Protein AF-A0A7S2BWW6-F1 (afdb_monomer)

pLDDT: mean 75.54, std 21.46, range [35.94, 98.31]

Secondary structure (DSSP, 8-state):
--EEEE--BTTTB----TTHHHHSS-EEEETTEEEE---TTT-SSS----HHHHHHHHHHHHHH-PEEEE-SGGGG-HHHHHHHHHHHHHTTPPPP-EE---STT--TT--------

Foldseek 3Di:
DAADADEADPQFADNDDPVRLVVPFDWDDDPNDTHGPCDDPCRLPSRHTDPVSLVVVVVCCVVPVYAYEYEYPLVVDVSSLVVVQVSCVVSVHDHHPYYDDDPVPPDPPDPPPPPDD

Radius of gyration: 18.65 Å; Cα contacts (8 Å, |Δi|>4): 118; chains: 1; bounding box: 42×30×67 Å

Sequence (117 aa):
AKVIFLDVDGVLRPLHSRQDAFQHARTIDIGGARVPLLGNSEAKAGIDFWPSAMRAVRHVVQKTGARLVLSSDWRKQDVLLEGIAHALEEYRMPPLYGSTPDFDQASPGVIKTLHTS

Nearest PDB structures (foldseek):
  5djs-assembly1_A  TM=5.989E-01  e=5.552E-01  Thermobaculum terrenum
  3voc-assembly1_A  TM=4.755E-01  e=4.862E-01  Paenibacillus polymyxa
  5te1-assembly2_B  TM=5.308E-01  e=1.316E+00  Homo sapiens
  6qfb-assembly1_A-2  TM=5.278E-01  e=1.606E+00  Homo sapiens
  6hxi-assembly1_A-2  TM=4.979E-01  e=1.606E+00  Methanothrix soehngenii

Solvent-accessible surface area (backbone atoms only — not comparable to full-atom values): 7340 Å² total; per-residue (Å²): 137,54,73,43,78,39,55,44,78,65,62,33,21,72,71,63,57,89,70,48,68,64,68,71,50,50,61,46,76,59,93,87,43,80,42,70,53,61,43,92,91,78,30,77,55,89,68,71,58,39,67,68,42,54,51,49,52,46,52,50,30,72,75,66,66,36,41,44,27,42,53,42,77,51,78,79,37,70,73,51,43,50,39,51,50,52,52,30,51,76,69,71,42,77,72,72,73,46,62,62,86,74,74,86,72,63,67,98,78,72,83,76,77,81,79,77,132

Mean predicted aligned error: 12.12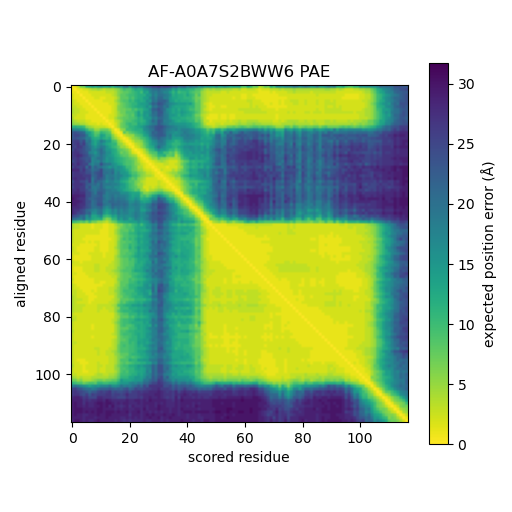 Å

Structure (mmCIF, N/CA/C/O backbone):
data_AF-A0A7S2BWW6-F1
#
_entry.id   AF-A0A7S2BWW6-F1
#
loop_
_atom_site.group_PDB
_atom_site.id
_atom_site.type_symbol
_atom_site.label_atom_id
_atom_site.label_alt_id
_atom_site.label_comp_id
_atom_site.label_asym_id
_atom_site.label_entity_id
_atom_site.label_seq_id
_atom_site.pdbx_PDB_ins_code
_atom_site.Cartn_x
_atom_site.Cartn_y
_atom_site.Cartn_z
_atom_site.occupancy
_atom_site.B_iso_or_equiv
_atom_site.auth_seq_id
_atom_site.auth_comp_id
_atom_site.auth_asym_id
_atom_site.auth_atom_id
_atom_site.pdbx_PDB_model_num
ATOM 1 N N . ALA A 1 1 ? -8.268 0.062 18.015 1.00 79.12 1 ALA A N 1
ATOM 2 C CA . ALA A 1 1 ? -8.142 0.582 16.634 1.00 79.12 1 ALA A CA 1
ATOM 3 C C . ALA A 1 1 ? -8.116 -0.596 15.661 1.00 79.12 1 ALA A C 1
ATOM 5 O O . ALA A 1 1 ? -7.527 -1.608 16.014 1.00 79.12 1 ALA A O 1
ATOM 6 N N . LYS A 1 2 ? -8.762 -0.500 14.489 1.00 95.88 2 LYS A N 1
ATOM 7 C CA . LYS A 1 2 ? -8.762 -1.567 13.467 1.00 95.88 2 LYS A CA 1
ATOM 8 C C . LYS A 1 2 ? -7.624 -1.330 12.473 1.00 95.88 2 LYS A C 1
ATOM 10 O O . LYS A 1 2 ? -7.383 -0.184 12.090 1.00 95.88 2 LYS A O 1
ATOM 15 N N . VAL A 1 3 ? -6.933 -2.391 12.075 1.00 97.25 3 VAL A N 1
ATOM 16 C CA . VAL A 1 3 ? -5.780 -2.331 11.169 1.00 97.25 3 VAL A CA 1
ATOM 17 C C . VAL A 1 3 ? -5.920 -3.419 10.109 1.00 97.25 3 VAL A C 1
ATOM 19 O O . VAL A 1 3 ? -6.392 -4.509 10.420 1.00 97.25 3 VAL A O 1
ATOM 22 N N . ILE A 1 4 ? -5.521 -3.108 8.877 1.00 97.06 4 ILE A N 1
ATOM 23 C CA . ILE A 1 4 ? -5.386 -4.066 7.776 1.00 97.06 4 ILE A CA 1
ATOM 24 C C . ILE A 1 4 ? -3.900 -4.158 7.449 1.00 97.06 4 ILE A C 1
ATOM 26 O O . ILE A 1 4 ? -3.287 -3.145 7.110 1.00 97.06 4 ILE A O 1
ATOM 30 N N . PHE A 1 5 ? -3.341 -5.359 7.555 1.00 97.56 5 PHE A N 1
ATOM 31 C CA . PHE A 1 5 ? -2.024 -5.665 7.012 1.00 97.56 5 PHE A CA 1
ATOM 32 C C . PHE A 1 5 ? -2.197 -5.966 5.530 1.00 97.56 5 PHE A C 1
ATOM 34 O O . PHE A 1 5 ? -2.972 -6.851 5.168 1.00 97.56 5 PHE A O 1
ATOM 41 N N . LEU A 1 6 ? -1.545 -5.173 4.689 1.00 95.25 6 LEU A N 1
ATOM 42 C CA . LEU A 1 6 ? -1.764 -5.173 3.253 1.00 95.25 6 LEU A CA 1
ATOM 43 C C . LEU A 1 6 ? -0.504 -5.645 2.538 1.00 95.25 6 LEU A C 1
ATOM 45 O O . LEU A 1 6 ? 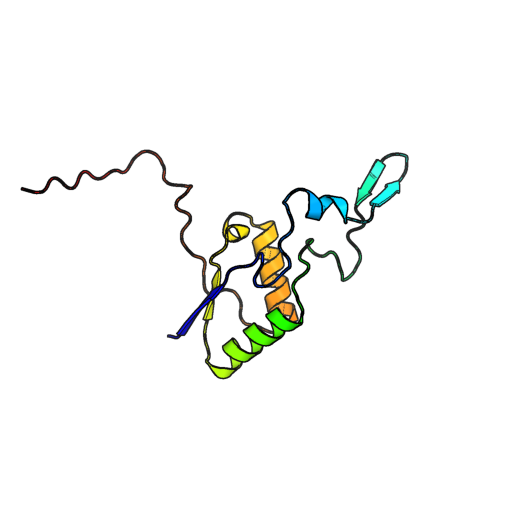0.546 -5.013 2.660 1.00 95.25 6 LEU A O 1
ATOM 49 N N . ASP A 1 7 ? -0.628 -6.741 1.803 1.00 93.88 7 ASP A N 1
ATOM 50 C CA . ASP A 1 7 ? 0.369 -7.153 0.821 1.00 93.88 7 ASP A CA 1
ATOM 51 C C . ASP A 1 7 ? 0.055 -6.535 -0.554 1.00 93.88 7 ASP A C 1
ATOM 53 O O . ASP A 1 7 ? -1.018 -5.958 -0.757 1.00 93.88 7 ASP A O 1
ATOM 57 N N . VAL A 1 8 ? 1.003 -6.614 -1.485 1.00 90.44 8 VAL A N 1
ATOM 58 C CA . VAL A 1 8 ? 0.942 -5.957 -2.792 1.00 90.44 8 VAL A CA 1
ATOM 59 C C . VAL A 1 8 ? 0.864 -6.967 -3.934 1.00 90.44 8 VAL A C 1
ATOM 61 O O . VAL A 1 8 ? -0.138 -6.995 -4.654 1.00 90.44 8 VAL A O 1
ATOM 64 N N . ASP A 1 9 ? 1.901 -7.779 -4.123 1.00 87.06 9 ASP A N 1
ATOM 65 C CA . ASP A 1 9 ? 2.007 -8.668 -5.279 1.00 87.06 9 ASP A CA 1
ATOM 66 C C . ASP A 1 9 ? 1.041 -9.852 -5.145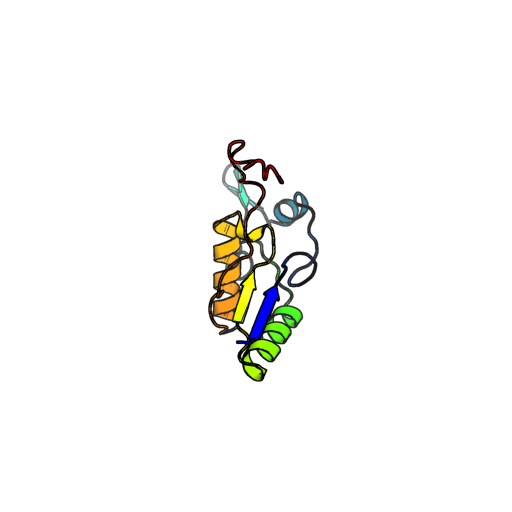 1.00 87.06 9 ASP A C 1
ATOM 68 O O . ASP A 1 9 ? 1.023 -10.559 -4.145 1.00 87.06 9 ASP A O 1
ATOM 72 N N . GLY A 1 10 ? 0.183 -10.054 -6.147 1.00 86.75 10 GLY A N 1
ATOM 73 C CA . GLY A 1 10 ? -0.888 -11.055 -6.099 1.00 86.75 10 GLY A CA 1
ATOM 74 C C . GLY A 1 10 ? -2.121 -10.638 -5.290 1.00 86.75 10 GLY A C 1
ATOM 75 O O . GLY A 1 10 ? -3.129 -11.342 -5.336 1.00 86.75 10 GLY A O 1
ATOM 76 N N . VAL A 1 11 ? -2.080 -9.491 -4.599 1.00 92.75 11 VAL A N 1
ATOM 77 C CA . VAL A 1 11 ? -3.209 -8.945 -3.824 1.00 92.75 11 VAL A CA 1
ATOM 78 C C . VAL A 1 11 ? -3.772 -7.686 -4.475 1.00 92.75 11 VAL A C 1
ATOM 80 O O . VAL A 1 11 ? -4.941 -7.649 -4.858 1.00 92.75 11 VAL A O 1
ATOM 83 N N . LEU A 1 12 ? -2.949 -6.645 -4.608 1.00 90.38 12 LEU A N 1
ATOM 84 C CA . LEU A 1 12 ? -3.342 -5.375 -5.222 1.00 90.38 12 LEU A CA 1
ATOM 85 C C . LEU A 1 12 ? -3.000 -5.306 -6.700 1.00 90.38 12 LEU A C 1
ATOM 87 O O . LEU A 1 12 ? -3.621 -4.530 -7.416 1.00 90.38 12 LEU A O 1
ATOM 91 N N . ARG A 1 13 ? -2.028 -6.092 -7.157 1.00 85.38 13 ARG A N 1
ATOM 92 C CA . ARG A 1 13 ? -1.600 -6.169 -8.556 1.00 85.38 13 ARG A CA 1
ATOM 93 C C . ARG A 1 13 ? -1.339 -7.620 -8.964 1.00 85.38 13 ARG A C 1
ATOM 95 O O . ARG A 1 13 ? -1.141 -8.458 -8.082 1.00 85.38 13 ARG A O 1
ATOM 102 N N . PRO A 1 14 ? -1.254 -7.927 -10.271 1.00 80.00 14 PRO A N 1
ATOM 103 C CA . PRO A 1 14 ? -0.769 -9.227 -10.718 1.00 80.00 14 PRO A CA 1
ATOM 104 C C . PRO A 1 14 ? 0.630 -9.535 -10.173 1.00 80.00 14 PRO A C 1
ATOM 106 O O . PRO A 1 14 ? 1.463 -8.633 -10.044 1.00 80.00 14 PRO A O 1
ATOM 109 N N . LEU A 1 15 ? 0.895 -10.818 -9.917 1.00 75.12 15 LEU A N 1
ATOM 110 C CA . LEU A 1 15 ? 2.249 -11.323 -9.695 1.00 75.12 15 LEU A CA 1
ATOM 111 C C . LEU A 1 15 ? 3.052 -11.102 -10.978 1.00 75.12 15 LEU A C 1
ATOM 113 O O . LEU A 1 15 ? 2.797 -11.754 -11.987 1.00 75.12 15 LEU A O 1
ATOM 117 N N . HIS A 1 16 ? 4.001 -10.175 -10.940 1.00 60.78 16 HIS A N 1
ATOM 118 C CA . HIS A 1 16 ? 4.997 -10.039 -11.994 1.00 60.78 16 HIS A CA 1
ATOM 119 C C . HIS A 1 16 ? 6.278 -10.692 -11.494 1.00 60.78 16 HIS A C 1
ATOM 121 O O . HIS A 1 16 ? 6.709 -10.428 -10.368 1.00 60.78 16 HIS A O 1
ATOM 127 N N . SER A 1 17 ? 6.930 -11.509 -12.319 1.00 48.06 17 SER A N 1
ATOM 128 C CA . SER A 1 17 ? 8.318 -11.857 -12.033 1.00 48.06 17 SER A CA 1
ATOM 129 C C . SER A 1 17 ? 9.120 -10.555 -12.094 1.00 48.06 17 SER A C 1
ATOM 131 O O . SER A 1 17 ? 8.842 -9.686 -12.921 1.00 48.06 17 SER A O 1
ATOM 133 N N . ARG A 1 18 ? 10.144 -10.389 -11.251 1.00 48.62 18 ARG A N 1
ATOM 134 C CA . ARG A 1 18 ? 11.010 -9.187 -11.245 1.00 48.62 18 ARG A CA 1
ATOM 135 C C . ARG A 1 18 ? 11.580 -8.836 -12.637 1.00 48.62 18 ARG A C 1
ATOM 137 O O . ARG A 1 18 ? 11.950 -7.691 -12.877 1.00 48.62 18 ARG A O 1
ATOM 144 N N . GLN A 1 19 ? 11.640 -9.815 -13.543 1.00 42.50 19 GLN A N 1
ATOM 145 C CA . GLN A 1 19 ? 12.050 -9.679 -14.944 1.00 42.50 19 GLN A CA 1
ATOM 146 C C . GLN A 1 19 ? 10.962 -9.104 -15.873 1.00 42.50 19 GLN A C 1
ATOM 148 O O . GLN A 1 19 ? 11.308 -8.462 -16.862 1.00 42.50 19 GLN A O 1
ATOM 153 N N . ASP A 1 20 ? 9.679 -9.259 -15.552 1.00 44.50 20 ASP A N 1
ATOM 154 C CA . ASP A 1 20 ? 8.560 -8.947 -16.456 1.00 44.50 20 ASP A CA 1
ATOM 155 C C . ASP A 1 20 ? 8.162 -7.465 -16.371 1.00 44.50 20 ASP A C 1
ATOM 157 O O . ASP A 1 20 ? 7.786 -6.849 -17.369 1.00 44.50 20 ASP A O 1
ATOM 161 N N . ALA A 1 21 ? 8.340 -6.851 -15.195 1.00 47.00 21 ALA A N 1
ATOM 162 C CA . ALA A 1 21 ? 8.061 -5.431 -14.957 1.00 47.00 21 ALA A CA 1
ATOM 163 C C . ALA A 1 21 ? 8.905 -4.488 -15.842 1.00 47.00 21 ALA A C 1
ATOM 165 O O . ALA A 1 21 ? 8.474 -3.381 -16.154 1.00 47.00 21 ALA A O 1
ATOM 166 N N . PHE A 1 22 ? 10.088 -4.934 -16.282 1.00 45.28 22 PHE A N 1
ATOM 167 C CA . PHE A 1 22 ? 10.946 -4.189 -17.211 1.00 45.28 22 PHE A CA 1
ATOM 168 C C . PHE A 1 22 ? 10.759 -4.597 -18.681 1.00 45.28 22 PHE A C 1
ATOM 170 O O . PHE A 1 22 ? 11.111 -3.819 -19.564 1.00 45.28 22 PHE A O 1
ATOM 177 N N . GLN A 1 23 ? 10.197 -5.777 -18.972 1.00 42.19 23 GLN A N 1
ATOM 178 C CA . GLN A 1 23 ? 9.981 -6.241 -20.351 1.00 42.19 23 GLN A CA 1
ATOM 179 C C . GLN A 1 23 ? 8.754 -5.606 -21.015 1.00 42.19 23 GLN A C 1
ATOM 181 O O . GLN A 1 23 ? 8.734 -5.446 -22.234 1.00 42.19 23 GLN A O 1
ATOM 186 N N . HIS A 1 24 ? 7.752 -5.199 -20.232 1.00 42.88 24 HIS A N 1
ATOM 187 C CA . HIS A 1 24 ? 6.552 -4.534 -20.752 1.00 42.88 24 HIS A CA 1
ATOM 188 C C . HIS A 1 24 ? 6.653 -3.004 -20.800 1.00 42.88 24 HIS A C 1
ATOM 190 O O . HIS A 1 24 ? 5.732 -2.341 -21.283 1.00 42.88 24 HIS A O 1
ATOM 196 N N . ALA A 1 25 ? 7.779 -2.427 -20.369 1.00 49.66 25 ALA A N 1
ATOM 197 C CA . ALA A 1 25 ? 8.041 -1.010 -20.565 1.00 49.66 25 ALA A CA 1
ATOM 198 C C . ALA A 1 25 ? 8.172 -0.727 -22.071 1.00 49.66 25 ALA A C 1
ATOM 200 O O . ALA A 1 25 ? 9.116 -1.172 -22.730 1.00 49.66 25 ALA A O 1
ATOM 201 N N . ARG A 1 26 ? 7.217 0.020 -22.642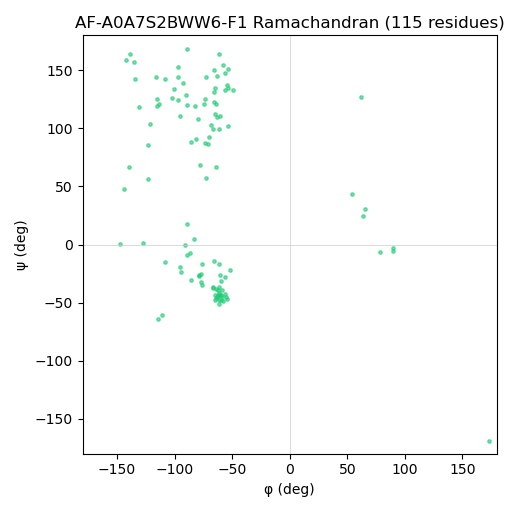 1.00 48.25 26 ARG A N 1
ATOM 202 C CA . ARG A 1 26 ? 7.351 0.538 -24.012 1.00 48.25 26 ARG A CA 1
ATOM 203 C C . ARG A 1 26 ? 8.650 1.342 -24.073 1.00 48.25 26 ARG A C 1
ATOM 205 O O . ARG A 1 26 ? 8.907 2.129 -23.175 1.00 48.25 26 ARG A O 1
ATOM 212 N N . THR A 1 27 ? 9.485 1.146 -25.088 1.00 55.94 27 THR A N 1
ATOM 213 C CA . THR A 1 27 ? 10.735 1.910 -25.262 1.00 55.94 27 THR A CA 1
ATOM 214 C C . THR A 1 27 ? 10.663 2.733 -26.541 1.00 55.94 27 THR A C 1
ATOM 216 O O . THR A 1 27 ? 10.081 2.286 -27.528 1.00 55.94 27 THR A O 1
ATOM 219 N N . ILE A 1 28 ? 11.243 3.931 -26.523 1.00 54.78 28 ILE A N 1
ATOM 220 C CA . ILE A 1 28 ? 11.547 4.723 -27.719 1.00 54.78 28 ILE A CA 1
ATOM 221 C C . ILE A 1 28 ? 13.049 4.727 -27.953 1.00 54.78 28 ILE A C 1
ATOM 223 O O . ILE A 1 28 ? 13.831 4.766 -27.007 1.00 54.78 28 ILE A O 1
ATOM 227 N N . ASP A 1 29 ? 13.445 4.679 -29.219 1.00 62.19 29 ASP A N 1
ATOM 228 C CA . ASP A 1 29 ? 14.836 4.853 -29.619 1.00 62.19 29 ASP A CA 1
ATOM 229 C C . ASP A 1 29 ? 15.101 6.343 -29.868 1.00 62.19 29 ASP A C 1
ATOM 231 O O . ASP A 1 29 ? 14.434 6.967 -30.698 1.00 62.19 29 ASP A O 1
ATOM 235 N N . ILE A 1 30 ? 16.044 6.918 -29.120 1.00 66.12 30 ILE A N 1
ATOM 236 C CA . ILE A 1 30 ? 16.550 8.272 -29.347 1.00 66.12 30 ILE A CA 1
ATOM 237 C C . ILE A 1 30 ? 18.055 8.158 -29.590 1.00 66.12 30 ILE A C 1
ATOM 239 O O . ILE A 1 30 ? 18.836 7.978 -28.657 1.00 66.12 30 ILE A O 1
ATOM 243 N N . GLY A 1 31 ? 18.469 8.270 -30.854 1.00 72.62 31 GLY A N 1
ATOM 244 C CA . GLY A 1 31 ? 19.885 8.290 -31.231 1.00 72.62 31 GLY A CA 1
ATOM 245 C C . GLY A 1 31 ? 20.642 6.986 -30.948 1.00 72.62 31 GLY A C 1
ATOM 246 O O . GLY A 1 31 ? 21.835 7.039 -30.661 1.00 72.62 31 GLY A O 1
ATOM 247 N N . GLY A 1 32 ? 19.973 5.830 -30.994 1.00 68.94 32 GLY A N 1
ATOM 248 C CA . GLY A 1 32 ? 20.551 4.515 -30.699 1.00 68.94 32 GLY A CA 1
ATOM 249 C C . GLY A 1 32 ? 20.464 4.108 -29.225 1.00 68.94 32 GLY A C 1
ATOM 250 O O . GLY A 1 32 ? 20.858 2.996 -28.870 1.00 68.94 32 GLY A O 1
ATOM 251 N N . ALA A 1 33 ? 19.942 4.979 -28.355 1.00 55.38 33 ALA A N 1
ATOM 252 C CA . ALA A 1 33 ? 19.655 4.660 -26.962 1.00 55.38 33 ALA A CA 1
ATOM 253 C C . ALA A 1 33 ? 18.172 4.297 -26.793 1.00 55.38 33 ALA A C 1
ATOM 255 O O . ALA A 1 33 ? 17.284 5.085 -27.126 1.00 55.38 33 ALA A O 1
ATOM 256 N N . ARG A 1 34 ? 17.895 3.111 -26.234 1.00 59.59 34 ARG A N 1
ATOM 257 C CA . ARG A 1 34 ? 16.531 2.682 -25.883 1.00 59.59 34 ARG A CA 1
ATOM 258 C C . ARG A 1 34 ? 16.125 3.325 -24.561 1.00 59.59 34 ARG A C 1
ATOM 260 O O . ARG A 1 34 ? 16.616 2.937 -23.505 1.00 59.59 34 ARG A O 1
ATOM 267 N N . VAL A 1 35 ? 15.216 4.289 -24.623 1.00 60.69 35 VAL A N 1
ATOM 268 C CA . VAL A 1 35 ? 14.683 5.003 -23.460 1.00 60.69 35 VAL A CA 1
ATOM 269 C C . VAL A 1 35 ? 13.294 4.447 -23.128 1.00 60.69 35 VAL A C 1
ATOM 271 O O . VAL A 1 35 ? 12.436 4.406 -24.012 1.00 60.69 35 VAL A O 1
ATOM 274 N N . PRO A 1 36 ? 13.026 3.999 -21.891 1.00 53.72 36 PRO A N 1
ATOM 275 C CA . PRO A 1 36 ? 11.694 3.557 -21.498 1.00 53.72 36 PRO A CA 1
ATOM 276 C C . PRO A 1 36 ? 10.708 4.733 -21.523 1.00 53.72 36 PRO A C 1
ATOM 278 O O . PRO A 1 36 ? 10.895 5.744 -20.848 1.00 53.72 36 PRO A O 1
ATOM 281 N N . LEU A 1 37 ? 9.639 4.584 -22.304 1.00 46.97 37 LEU A N 1
ATOM 282 C CA . LEU A 1 37 ? 8.445 5.410 -22.237 1.00 46.97 37 LEU A CA 1
ATOM 283 C C . LEU A 1 37 ? 7.708 5.083 -20.944 1.00 46.97 37 LEU A C 1
ATOM 285 O O . LEU A 1 37 ? 6.849 4.201 -20.891 1.00 46.97 37 LEU A O 1
ATOM 289 N N . LEU A 1 38 ? 8.022 5.845 -19.908 1.00 48.31 38 LEU A N 1
ATOM 290 C CA . LEU A 1 38 ? 7.131 5.986 -18.774 1.00 48.31 38 LEU A CA 1
ATOM 291 C C . LEU A 1 38 ? 5.963 6.880 -19.234 1.00 48.31 38 LEU A C 1
ATOM 293 O O . LEU A 1 38 ? 6.028 8.102 -19.167 1.00 48.31 38 LEU A O 1
ATOM 297 N N . GLY A 1 39 ? 4.934 6.259 -19.820 1.00 35.94 39 GLY A N 1
ATOM 298 C CA . GLY A 1 39 ? 3.748 6.931 -20.341 1.00 35.94 39 GLY A CA 1
ATOM 299 C C . GLY A 1 39 ? 3.045 7.815 -19.309 1.00 35.94 39 GLY A C 1
ATOM 300 O O . GLY A 1 39 ? 2.832 7.437 -18.153 1.00 35.94 39 GLY A O 1
ATOM 301 N N . ASN A 1 40 ? 2.640 8.995 -19.769 1.00 39.12 40 ASN A N 1
ATOM 302 C CA . ASN A 1 40 ? 1.847 9.955 -19.017 1.00 39.12 40 ASN A CA 1
ATOM 303 C C . ASN A 1 40 ? 0.506 9.289 -18.647 1.00 39.12 40 ASN A C 1
ATOM 305 O O . ASN A 1 40 ? -0.314 9.036 -19.525 1.00 39.12 40 ASN A O 1
ATOM 309 N N . SER A 1 41 ? 0.328 9.005 -17.352 1.00 37.50 41 SER A N 1
ATOM 310 C CA . SER A 1 41 ? -0.840 8.380 -16.694 1.00 37.50 41 SER A CA 1
ATOM 311 C C . SER A 1 41 ? -0.874 6.850 -16.565 1.00 37.50 41 SER A C 1
ATOM 313 O O . SER A 1 41 ? -1.737 6.361 -15.849 1.00 37.50 41 SER A O 1
ATOM 315 N N . GLU A 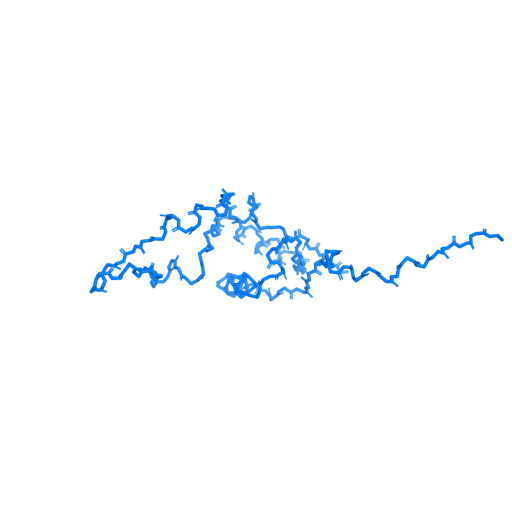1 42 ? 0.073 6.100 -17.132 1.00 37.09 42 GLU A N 1
ATOM 316 C CA . GLU A 1 42 ? 0.159 4.634 -16.920 1.00 37.09 42 GLU A CA 1
ATOM 317 C C . GLU A 1 42 ? 1.546 4.161 -16.453 1.00 37.09 42 GLU A C 1
ATOM 319 O O . GLU A 1 42 ? 1.757 2.981 -16.210 1.00 37.09 42 GLU A O 1
ATOM 324 N N . ALA A 1 43 ? 2.504 5.074 -16.267 1.00 37.59 43 ALA A N 1
ATOM 325 C CA . ALA A 1 43 ? 3.830 4.721 -15.769 1.00 37.59 43 ALA A CA 1
ATOM 326 C C . ALA A 1 43 ? 4.428 5.790 -14.843 1.00 37.59 43 ALA A C 1
ATOM 328 O O . ALA A 1 43 ? 5.591 6.175 -14.961 1.00 37.59 43 ALA A O 1
ATOM 329 N N . LYS A 1 44 ? 3.643 6.262 -13.872 1.00 43.84 44 LYS A N 1
ATOM 330 C CA . LYS A 1 44 ? 4.215 6.876 -12.667 1.00 43.84 44 LYS A CA 1
ATOM 331 C C . LYS A 1 44 ? 4.509 5.755 -11.672 1.00 43.84 44 LYS A C 1
ATOM 333 O O . LYS A 1 44 ? 3.649 5.396 -10.882 1.00 43.84 44 LYS A O 1
ATOM 338 N N . ALA A 1 45 ? 5.719 5.202 -11.800 1.00 39.78 45 ALA A N 1
ATOM 339 C CA . ALA A 1 45 ? 6.180 3.924 -11.245 1.00 39.78 45 ALA A CA 1
ATOM 340 C C . ALA A 1 45 ? 5.367 2.730 -11.788 1.00 39.78 45 ALA A C 1
ATOM 342 O O . ALA A 1 45 ? 4.148 2.747 -11.754 1.00 39.78 45 ALA A O 1
ATOM 343 N N . GLY A 1 46 ? 6.028 1.704 -12.338 1.00 49.19 46 GLY A N 1
ATOM 344 C CA . GLY A 1 46 ? 5.407 0.533 -12.991 1.00 49.19 46 GLY A CA 1
ATOM 345 C C . GLY A 1 46 ? 4.570 -0.357 -12.059 1.00 49.19 46 GLY A C 1
ATOM 346 O O . GLY A 1 46 ? 4.935 -1.499 -11.757 1.00 49.19 46 GLY A O 1
ATOM 347 N N . ILE A 1 47 ? 3.461 0.186 -11.567 1.00 60.19 47 ILE A N 1
ATOM 348 C CA . ILE A 1 47 ? 2.605 -0.380 -10.537 1.00 60.19 47 ILE A CA 1
ATOM 349 C C . ILE A 1 47 ? 1.199 -0.495 -11.113 1.00 60.19 47 ILE A C 1
ATOM 351 O O . ILE A 1 47 ? 0.342 0.368 -10.944 1.00 60.19 47 ILE A O 1
ATOM 355 N N . ASP A 1 48 ? 0.969 -1.612 -11.794 1.00 74.31 48 ASP A N 1
ATOM 356 C CA . ASP A 1 48 ? -0.330 -1.967 -12.360 1.00 74.31 48 ASP A CA 1
ATOM 357 C C . ASP A 1 48 ? -1.270 -2.499 -11.267 1.00 74.31 48 ASP A C 1
ATOM 359 O O . ASP A 1 48 ? -1.572 -3.695 -11.211 1.00 74.31 48 ASP A O 1
ATOM 363 N N . PHE A 1 49 ? -1.706 -1.636 -10.343 1.00 86.00 49 PHE A N 1
ATOM 364 C CA . PHE A 1 49 ? -2.726 -2.028 -9.371 1.00 86.00 49 PHE A CA 1
ATOM 365 C C . PHE A 1 49 ? -4.050 -2.333 -10.074 1.00 86.00 49 PHE A C 1
ATOM 367 O O . PHE A 1 49 ? -4.536 -1.559 -10.898 1.00 86.00 49 PHE A O 1
ATOM 374 N N . TRP A 1 50 ? -4.696 -3.434 -9.694 1.00 86.31 50 TRP A N 1
ATOM 375 C CA . TRP A 1 50 ? -6.053 -3.736 -10.114 1.00 86.31 50 TRP A CA 1
ATOM 376 C C . TRP A 1 50 ? -7.017 -2.686 -9.553 1.00 86.31 50 TRP A C 1
ATOM 378 O O . TRP A 1 50 ? -7.177 -2.583 -8.329 1.00 86.31 50 TRP A O 1
ATOM 388 N N . PRO A 1 51 ? -7.762 -1.963 -10.412 1.00 88.50 51 PRO A N 1
ATOM 389 C CA . PRO A 1 51 ? -8.703 -0.956 -9.934 1.00 88.50 51 PRO A CA 1
ATOM 390 C C . PRO A 1 51 ? -9.787 -1.534 -9.017 1.00 88.50 51 PRO A C 1
ATOM 392 O O . PRO A 1 51 ? -10.266 -0.862 -8.104 1.00 88.50 51 PRO A O 1
ATOM 395 N N . SER A 1 52 ? -10.187 -2.790 -9.237 1.00 91.44 52 SER A N 1
ATOM 396 C CA . SER A 1 52 ? -11.138 -3.501 -8.375 1.00 91.44 52 SER A CA 1
ATOM 397 C C . SER A 1 52 ? -10.585 -3.731 -6.967 1.00 91.44 52 SER A C 1
ATOM 399 O O . SER A 1 52 ? -11.300 -3.469 -5.999 1.00 91.44 52 SER A O 1
ATOM 401 N N . ALA A 1 53 ? -9.321 -4.145 -6.840 1.00 94.88 53 ALA A N 1
ATOM 402 C CA . ALA A 1 53 ? -8.663 -4.354 -5.553 1.00 94.88 53 ALA A CA 1
ATOM 403 C C . ALA A 1 53 ? -8.541 -3.034 -4.777 1.00 94.88 53 ALA A C 1
ATOM 405 O O . ALA A 1 53 ? -8.953 -2.954 -3.619 1.00 94.88 53 ALA A O 1
ATOM 406 N N . MET A 1 54 ? -8.100 -1.961 -5.440 1.00 95.56 54 MET A N 1
ATOM 407 C CA . MET A 1 54 ? -7.996 -0.632 -4.824 1.00 95.56 54 MET A CA 1
ATOM 408 C C . MET A 1 54 ? -9.356 -0.091 -4.360 1.00 95.56 54 MET A C 1
ATOM 410 O O . MET A 1 54 ? -9.482 0.428 -3.247 1.00 95.56 54 MET A O 1
ATOM 414 N N . ARG A 1 55 ? -10.417 -0.271 -5.162 1.00 96.94 55 ARG A N 1
ATOM 415 C CA . ARG A 1 55 ? -11.790 0.086 -4.755 1.00 96.94 55 ARG A CA 1
ATOM 416 C C . ARG A 1 55 ? -12.277 -0.744 -3.569 1.00 96.94 55 ARG A C 1
ATOM 418 O O . ARG A 1 55 ? -12.955 -0.191 -2.703 1.00 96.94 55 ARG A O 1
ATOM 425 N N . ALA A 1 56 ? -11.939 -2.031 -3.512 1.00 97.88 56 ALA A N 1
ATOM 426 C CA . ALA A 1 56 ? -12.303 -2.898 -2.398 1.00 97.88 56 ALA A CA 1
ATOM 427 C C . ALA A 1 56 ? -11.618 -2.453 -1.097 1.00 97.88 56 ALA A C 1
ATOM 429 O O . ALA A 1 56 ? -12.301 -2.256 -0.092 1.00 97.88 56 ALA A O 1
ATOM 430 N N . VAL A 1 57 ? -10.306 -2.186 -1.125 1.00 97.31 57 VAL A N 1
ATOM 431 C CA . VAL A 1 57 ? -9.573 -1.654 0.039 1.00 97.31 57 VAL A CA 1
ATOM 432 C C . VAL A 1 57 ? -10.186 -0.338 0.506 1.00 97.31 57 VAL A C 1
ATOM 434 O O . VAL A 1 57 ? -10.518 -0.196 1.684 1.00 97.31 57 VAL A O 1
ATOM 437 N N . ARG A 1 58 ? -10.435 0.594 -0.422 1.00 98.06 58 ARG A N 1
ATOM 438 C CA . ARG A 1 58 ? -11.097 1.868 -0.120 1.00 98.06 58 ARG A CA 1
ATOM 439 C C . ARG A 1 58 ? -12.450 1.661 0.549 1.00 98.06 58 ARG A C 1
ATOM 441 O O . ARG A 1 58 ? -12.753 2.337 1.530 1.00 98.06 58 ARG A O 1
ATOM 448 N N . HIS A 1 59 ? -13.262 0.738 0.035 1.00 98.31 59 HIS A N 1
ATOM 449 C CA . HIS A 1 59 ? -14.565 0.427 0.612 1.00 98.31 59 HIS A CA 1
ATOM 450 C C . HIS A 1 59 ? -14.434 -0.047 2.063 1.00 98.31 59 HIS A C 1
ATOM 452 O O . HIS A 1 59 ? -15.131 0.472 2.935 1.00 98.31 59 HIS A O 1
ATOM 458 N N . VAL A 1 60 ? -13.514 -0.976 2.340 1.00 97.50 60 VAL A N 1
ATOM 459 C CA . VAL A 1 60 ? -13.277 -1.474 3.701 1.00 97.50 60 VAL A CA 1
ATOM 460 C C . VAL A 1 60 ? -12.815 -0.338 4.614 1.00 97.50 60 VAL A C 1
ATOM 462 O O . VAL A 1 60 ? -13.445 -0.103 5.643 1.00 97.50 60 VAL A O 1
ATOM 465 N N . VAL A 1 61 ? -11.790 0.425 4.219 1.00 97.56 61 VAL A N 1
ATOM 466 C CA . VAL A 1 61 ? -11.255 1.554 5.004 1.00 97.56 61 VAL A CA 1
ATOM 467 C C . VAL A 1 61 ? -12.355 2.557 5.356 1.00 97.56 61 VAL A C 1
ATOM 469 O O . VAL A 1 61 ? -12.492 2.929 6.521 1.00 97.56 61 VAL A O 1
ATOM 472 N N . GLN A 1 62 ? -13.185 2.947 4.385 1.00 97.00 62 GLN A N 1
ATOM 473 C CA . GLN A 1 62 ? -14.271 3.907 4.601 1.00 97.00 62 GLN A CA 1
ATOM 474 C C . GLN A 1 62 ? -15.373 3.372 5.512 1.00 97.00 62 GLN A C 1
ATOM 476 O O . GLN A 1 62 ? -15.930 4.124 6.309 1.00 97.00 62 GLN A O 1
ATOM 481 N N . LYS A 1 63 ? -15.705 2.083 5.405 1.00 97.94 63 LYS A N 1
ATOM 482 C CA . LYS A 1 63 ? -16.763 1.473 6.217 1.00 97.94 63 LYS A CA 1
ATOM 483 C C . LYS A 1 63 ? -16.322 1.176 7.640 1.00 97.94 63 LYS A C 1
ATOM 485 O O . LYS A 1 63 ? -17.145 1.229 8.549 1.00 97.94 63 LYS A O 1
ATOM 490 N N . THR A 1 64 ? -15.052 0.843 7.848 1.00 97.44 64 THR A N 1
ATOM 491 C CA . THR A 1 64 ? -14.578 0.363 9.151 1.00 97.44 64 THR A CA 1
ATOM 492 C C . THR A 1 64 ? -13.713 1.365 9.902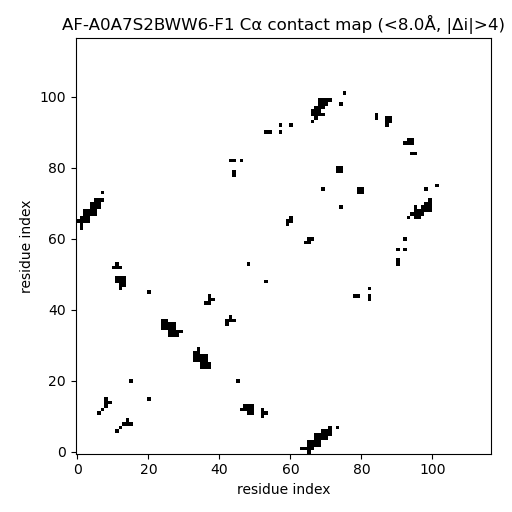 1.00 97.44 64 THR A C 1
ATOM 494 O O . THR A 1 64 ? -13.454 1.135 11.085 1.00 97.44 64 THR A O 1
ATOM 497 N N . GLY A 1 65 ? -13.217 2.414 9.238 1.00 96.94 65 GLY A N 1
ATOM 498 C CA . GLY A 1 65 ? -12.187 3.305 9.778 1.00 96.94 65 GLY A CA 1
ATOM 499 C C . GLY A 1 65 ? -10.858 2.585 10.030 1.00 96.94 65 GLY A C 1
ATOM 500 O O . GLY A 1 65 ? -10.107 2.968 10.927 1.00 96.94 65 GLY A O 1
ATOM 501 N N . ALA A 1 66 ? -10.597 1.484 9.314 1.00 97.75 66 ALA A N 1
ATOM 502 C CA . ALA A 1 66 ? -9.358 0.737 9.488 1.00 97.75 66 ALA A CA 1
ATOM 503 C C . ALA A 1 66 ? -8.178 1.503 8.887 1.00 97.75 66 ALA A C 1
ATOM 505 O O . ALA A 1 66 ? -8.305 2.155 7.854 1.00 97.75 66 ALA A O 1
ATOM 506 N N . ARG A 1 67 ? -7.022 1.392 9.537 1.00 97.88 67 ARG A N 1
ATOM 507 C CA . ARG A 1 67 ? -5.767 1.974 9.059 1.00 97.88 67 ARG A CA 1
ATOM 508 C C . ARG A 1 67 ? -4.944 0.925 8.319 1.00 97.88 67 ARG A C 1
ATOM 510 O O . ARG A 1 67 ? -4.952 -0.241 8.711 1.00 97.88 67 ARG A O 1
ATOM 517 N N . LEU A 1 68 ? -4.236 1.341 7.275 1.00 97.94 68 LEU A N 1
ATOM 518 C CA . LEU A 1 68 ? -3.436 0.444 6.444 1.00 97.94 68 LEU A CA 1
ATOM 519 C C . LEU A 1 68 ? -2.015 0.331 6.996 1.00 97.94 68 LEU A C 1
ATOM 521 O O . LEU A 1 68 ? -1.363 1.347 7.229 1.00 97.94 68 LEU A O 1
ATOM 525 N N . VAL A 1 69 ? -1.541 -0.895 7.192 1.00 98.12 69 VAL A N 1
ATOM 526 C CA . VAL A 1 69 ? -0.140 -1.206 7.485 1.00 98.12 69 VAL A CA 1
ATOM 527 C C . VAL A 1 69 ? 0.414 -2.011 6.323 1.00 98.12 69 VAL A C 1
ATOM 529 O O . VAL A 1 69 ? -0.149 -3.042 5.962 1.00 98.12 69 VAL A O 1
ATOM 532 N N . LEU A 1 70 ? 1.513 -1.547 5.736 1.00 96.88 70 LEU A N 1
ATOM 533 C CA . LEU A 1 70 ? 2.155 -2.250 4.633 1.00 96.88 70 LEU A CA 1
ATOM 534 C C . LEU A 1 70 ? 2.905 -3.480 5.155 1.00 96.88 70 LEU A C 1
ATOM 536 O O . LEU A 1 70 ? 3.815 -3.359 5.975 1.00 96.88 70 LEU A O 1
ATOM 540 N N . SER A 1 71 ? 2.528 -4.651 4.655 1.00 95.56 71 SER A N 1
ATOM 541 C CA . SER A 1 71 ? 3.095 -5.955 4.999 1.00 95.56 71 SER A CA 1
ATOM 542 C C . SER A 1 71 ? 3.599 -6.650 3.735 1.00 95.56 71 SER A C 1
ATOM 544 O O . SER A 1 71 ? 3.159 -7.745 3.402 1.00 95.56 71 SER A O 1
ATOM 546 N N . SER A 1 72 ? 4.499 -5.975 3.019 1.00 91.62 72 SER A N 1
ATOM 547 C CA . SER A 1 72 ? 5.091 -6.442 1.764 1.00 91.62 72 SER A CA 1
ATOM 548 C C . SER A 1 72 ? 6.565 -6.047 1.689 1.00 91.62 72 SER A C 1
ATOM 550 O O . SER A 1 72 ? 6.991 -5.096 2.354 1.00 91.62 72 SER A O 1
ATOM 552 N N . ASP A 1 73 ? 7.363 -6.723 0.866 1.00 88.44 73 ASP A N 1
ATOM 553 C CA . ASP A 1 73 ? 8.770 -6.359 0.629 1.00 88.44 73 ASP A CA 1
ATOM 554 C C . ASP A 1 73 ? 8.944 -5.012 -0.073 1.00 88.44 73 ASP A C 1
ATOM 556 O O . ASP A 1 73 ? 10.008 -4.400 0.005 1.00 88.44 73 ASP A O 1
ATOM 560 N N . TRP A 1 74 ? 7.866 -4.477 -0.639 1.00 89.56 74 TRP A N 1
ATOM 561 C CA . TRP A 1 74 ? 7.809 -3.118 -1.166 1.00 89.56 74 TRP A CA 1
ATOM 562 C C . TRP A 1 74 ? 8.182 -2.063 -0.126 1.00 89.56 74 TRP A C 1
ATOM 564 O O . TRP A 1 74 ? 8.743 -1.031 -0.475 1.00 89.56 74 TRP A O 1
ATOM 574 N N . ARG A 1 75 ? 7.963 -2.346 1.167 1.00 91.75 75 ARG A N 1
ATOM 575 C CA . ARG A 1 75 ? 8.347 -1.451 2.268 1.00 91.75 75 ARG A CA 1
ATOM 576 C C . ARG A 1 75 ? 9.853 -1.188 2.366 1.00 91.75 75 ARG A C 1
ATOM 578 O O . ARG A 1 75 ? 10.244 -0.266 3.067 1.00 91.75 75 ARG A O 1
ATOM 585 N N . LYS A 1 76 ? 10.680 -2.017 1.719 1.00 87.06 76 LYS A N 1
ATOM 586 C CA . LYS A 1 76 ? 12.148 -1.941 1.757 1.00 87.06 76 LYS A CA 1
ATOM 587 C C . LYS A 1 76 ? 12.730 -0.996 0.699 1.00 87.06 76 LYS A C 1
ATOM 589 O O . LYS A 1 76 ? 13.939 -0.800 0.672 1.00 87.06 76 LYS A O 1
ATOM 594 N N . GLN A 1 77 ? 11.908 -0.477 -0.217 1.00 81.44 77 GLN A N 1
ATOM 595 C CA . GLN A 1 77 ? 12.359 0.333 -1.350 1.00 81.44 77 GLN A CA 1
ATOM 596 C C . GLN A 1 77 ? 11.529 1.616 -1.454 1.00 81.44 77 GLN A C 1
ATOM 598 O O . GLN A 1 77 ? 10.327 1.558 -1.711 1.00 81.44 77 GLN A O 1
ATOM 603 N N . ASP A 1 78 ? 12.179 2.774 -1.331 1.00 81.44 78 ASP A N 1
ATOM 604 C CA . ASP A 1 78 ? 11.507 4.083 -1.303 1.00 81.44 78 ASP A CA 1
ATOM 605 C C . ASP A 1 78 ? 10.674 4.361 -2.561 1.00 81.44 78 ASP A C 1
ATOM 607 O O . ASP A 1 78 ? 9.546 4.836 -2.468 1.00 81.44 78 ASP A O 1
ATOM 611 N N . VAL A 1 79 ? 11.177 3.976 -3.737 1.00 76.69 79 VAL A N 1
ATOM 612 C CA . VAL A 1 79 ? 10.462 4.141 -5.017 1.00 76.69 79 VAL A CA 1
ATOM 613 C C . VAL A 1 79 ? 9.138 3.364 -5.032 1.00 76.69 79 VAL A C 1
ATOM 615 O O . VAL A 1 79 ? 8.140 3.822 -5.586 1.00 76.69 79 VAL A O 1
ATOM 618 N N . LEU A 1 80 ? 9.103 2.183 -4.407 1.00 81.69 80 LEU A N 1
ATOM 619 C CA . LEU A 1 80 ? 7.885 1.373 -4.313 1.00 81.69 80 LEU A CA 1
ATOM 620 C C . LEU A 1 80 ? 6.917 1.938 -3.266 1.00 81.69 80 LEU A C 1
ATOM 622 O O . LEU A 1 80 ? 5.703 1.908 -3.475 1.00 81.69 80 LEU A O 1
ATOM 626 N N . LEU A 1 81 ? 7.438 2.496 -2.168 1.00 85.62 81 LEU A N 1
ATOM 627 C CA . LEU A 1 81 ? 6.644 3.218 -1.171 1.00 85.62 81 LEU A CA 1
ATOM 628 C C . LEU A 1 81 ? 5.970 4.462 -1.761 1.00 85.62 81 LEU A C 1
ATOM 630 O O . LEU A 1 81 ? 4.783 4.677 -1.515 1.00 85.62 81 LEU A O 1
ATOM 634 N N . GLU A 1 82 ? 6.694 5.248 -2.557 1.00 84.31 82 GLU A N 1
ATOM 635 C CA . GLU A 1 82 ? 6.160 6.427 -3.249 1.00 84.31 82 GLU A CA 1
ATOM 636 C C . GLU A 1 82 ? 5.018 6.043 -4.194 1.00 84.31 82 GLU A C 1
ATOM 638 O O . GLU A 1 82 ? 3.952 6.660 -4.193 1.00 84.31 82 GLU A O 1
ATOM 643 N N . GLY A 1 83 ? 5.190 4.949 -4.934 1.00 83.38 83 GLY A N 1
ATOM 644 C CA . GLY A 1 83 ? 4.149 4.420 -5.800 1.00 83.38 83 GLY A CA 1
ATOM 645 C C . GLY A 1 83 ? 2.882 3.971 -5.061 1.00 83.38 83 GLY A C 1
ATOM 646 O O . GLY A 1 83 ? 1.768 4.253 -5.506 1.00 83.38 83 GLY A O 1
ATOM 647 N N . ILE A 1 84 ? 3.025 3.340 -3.889 1.00 90.50 84 ILE A N 1
ATOM 648 C CA . ILE A 1 84 ? 1.879 3.037 -3.017 1.00 90.50 84 ILE A CA 1
ATOM 649 C C . ILE A 1 84 ? 1.221 4.335 -2.535 1.00 90.50 84 ILE A C 1
ATOM 651 O O . ILE A 1 84 ? -0.004 4.443 -2.574 1.00 90.50 84 ILE A O 1
ATOM 655 N N . ALA A 1 85 ? 2.007 5.321 -2.094 1.00 90.81 85 ALA A N 1
ATOM 656 C CA . ALA A 1 85 ? 1.487 6.593 -1.599 1.00 90.81 85 ALA A CA 1
ATOM 657 C C . ALA A 1 85 ? 0.653 7.322 -2.665 1.00 90.81 85 ALA A C 1
ATOM 659 O O . ALA A 1 85 ? -0.468 7.744 -2.373 1.00 90.81 85 ALA A O 1
ATOM 660 N N . HIS A 1 86 ? 1.140 7.375 -3.906 1.00 87.81 86 HIS A N 1
ATOM 661 C CA . HIS A 1 86 ? 0.395 7.939 -5.029 1.00 87.81 86 HIS A CA 1
ATOM 662 C C . HIS A 1 86 ? -0.914 7.203 -5.306 1.00 87.81 86 HIS A C 1
ATOM 664 O O . HIS A 1 86 ? -1.948 7.841 -5.494 1.00 87.81 86 HIS A O 1
ATOM 670 N N . ALA A 1 87 ? -0.9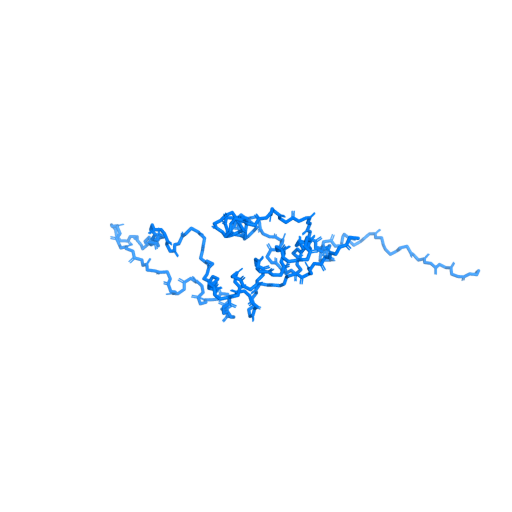12 5.871 -5.279 1.00 90.75 87 ALA A N 1
ATOM 671 C CA . ALA A 1 87 ? -2.140 5.115 -5.484 1.00 90.75 87 ALA A CA 1
ATOM 672 C C . ALA A 1 87 ? -3.152 5.319 -4.344 1.00 90.75 87 ALA A C 1
ATOM 674 O O . ALA A 1 87 ? -4.357 5.397 -4.581 1.00 90.75 87 ALA A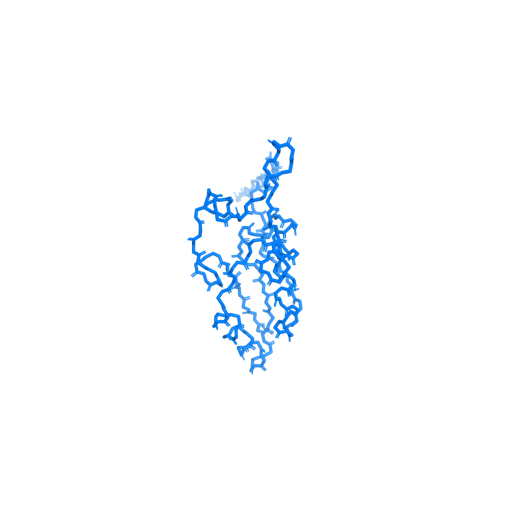 O 1
ATOM 675 N N . LEU A 1 88 ? -2.697 5.438 -3.092 1.00 94.44 88 LEU A N 1
ATOM 676 C CA . LEU A 1 88 ? -3.589 5.783 -1.982 1.00 94.44 88 LEU A CA 1
ATOM 677 C C . LEU A 1 88 ? -4.204 7.174 -2.182 1.00 94.44 88 LEU A C 1
ATOM 679 O O . LEU A 1 88 ? -5.414 7.332 -2.003 1.00 94.44 88 LEU A O 1
ATOM 683 N N . GLU A 1 89 ? -3.404 8.152 -2.605 1.00 94.19 89 GLU A N 1
ATOM 684 C CA . GLU A 1 89 ? -3.855 9.511 -2.908 1.00 94.19 89 GLU A CA 1
ATOM 685 C C . GLU A 1 89 ? -4.884 9.540 -4.050 1.00 94.19 89 GLU A C 1
ATOM 687 O O . GLU A 1 89 ? -5.963 10.120 -3.891 1.00 94.19 89 GLU A O 1
ATOM 692 N N . GLU A 1 90 ? -4.613 8.853 -5.162 1.00 91.94 90 GLU A N 1
ATOM 693 C CA . GLU A 1 90 ? -5.507 8.767 -6.324 1.00 91.94 90 GLU A CA 1
ATOM 694 C C . GLU A 1 90 ? -6.892 8.226 -5.936 1.00 91.94 90 GLU A C 1
ATOM 696 O O . GLU A 1 90 ? -7.933 8.770 -6.320 1.00 91.94 90 GLU A O 1
ATOM 701 N N . TYR A 1 91 ? -6.923 7.197 -5.086 1.00 94.50 91 TYR A N 1
ATOM 702 C CA . TYR A 1 91 ? -8.162 6.604 -4.579 1.00 94.50 91 TYR A CA 1
ATOM 703 C C . TYR A 1 91 ? -8.752 7.363 -3.377 1.00 94.50 91 TYR A C 1
ATOM 705 O O . TYR A 1 91 ? -9.785 6.953 -2.825 1.00 94.50 91 TYR A O 1
ATOM 713 N N . ARG A 1 92 ? -8.155 8.502 -2.998 1.00 95.44 92 ARG A N 1
ATOM 714 C CA . ARG A 1 92 ? -8.548 9.355 -1.865 1.00 95.44 92 ARG A CA 1
ATOM 715 C C . ARG A 1 92 ? -8.622 8.577 -0.551 1.00 95.44 92 ARG A C 1
ATOM 717 O O . ARG A 1 92 ? -9.589 8.700 0.207 1.00 95.44 92 ARG A O 1
ATOM 724 N N . MET A 1 93 ? -7.634 7.723 -0.319 1.00 95.81 93 MET A N 1
ATOM 725 C CA . MET A 1 93 ? -7.445 6.986 0.925 1.00 95.81 93 MET A CA 1
ATOM 726 C C . MET A 1 93 ? -6.426 7.700 1.826 1.00 95.81 93 MET A C 1
ATOM 728 O O . MET A 1 93 ? -5.550 8.401 1.324 1.00 95.81 93 MET A O 1
ATOM 732 N N . PRO A 1 94 ? -6.518 7.535 3.160 1.00 96.62 94 PRO A N 1
ATOM 733 C CA . PRO A 1 94 ? -5.480 8.007 4.070 1.00 96.62 94 PRO A CA 1
ATOM 734 C C . PRO A 1 94 ? -4.113 7.382 3.748 1.00 96.62 94 PRO A C 1
ATOM 736 O O . PRO A 1 94 ? -4.073 6.255 3.242 1.00 96.62 94 PRO A O 1
ATOM 739 N N . PRO A 1 95 ? -3.003 8.057 4.097 1.00 97.38 95 PRO A N 1
ATOM 740 C CA . PRO A 1 95 ? -1.671 7.481 3.955 1.00 97.38 95 PRO A CA 1
ATOM 741 C C . PRO A 1 95 ? -1.510 6.222 4.818 1.00 97.38 95 PRO A C 1
ATOM 743 O O . PRO A 1 95 ? -2.283 5.972 5.752 1.00 97.38 95 PRO A O 1
ATOM 746 N N . LEU A 1 96 ? -0.471 5.437 4.520 1.00 97.19 96 LEU A N 1
ATOM 747 C CA . LEU A 1 96 ? -0.081 4.294 5.344 1.00 97.19 96 LEU A CA 1
ATOM 748 C C . LEU A 1 96 ? 0.111 4.732 6.802 1.00 97.19 96 LEU A C 1
ATOM 750 O O . LEU A 1 96 ? 0.751 5.740 7.091 1.00 97.19 96 LEU A O 1
ATOM 754 N N . TYR A 1 97 ? -0.426 3.945 7.730 1.00 97.81 97 TYR A N 1
ATOM 755 C CA . TYR A 1 97 ? -0.218 4.147 9.163 1.00 97.81 97 TYR A CA 1
ATOM 756 C C . TYR A 1 97 ? 1.157 3.658 9.625 1.00 97.81 97 TYR A C 1
ATOM 758 O O . TYR A 1 97 ? 1.677 4.128 10.633 1.00 97.81 97 TYR A O 1
ATOM 766 N N . GLY A 1 98 ? 1.732 2.705 8.897 1.00 96.69 98 GLY A N 1
ATOM 767 C CA . GLY A 1 98 ? 3.063 2.174 9.140 1.00 96.69 98 GLY A CA 1
ATOM 768 C C . GLY A 1 98 ? 3.358 0.985 8.235 1.00 96.69 98 GLY A C 1
ATOM 769 O O . GLY A 1 98 ? 2.596 0.677 7.314 1.00 96.69 98 GLY A O 1
ATOM 770 N N . SER A 1 99 ? 4.446 0.290 8.531 1.00 97.25 99 SER A N 1
ATOM 771 C CA . SER A 1 99 ? 4.855 -0.938 7.858 1.00 97.25 99 SER A CA 1
ATOM 772 C C . SER A 1 99 ? 5.299 -1.981 8.882 1.00 97.25 99 SER A C 1
ATOM 774 O O . SER A 1 99 ? 5.630 -1.659 10.026 1.00 97.25 99 SER A O 1
ATOM 776 N N . THR A 1 100 ? 5.257 -3.255 8.501 1.00 94.88 100 THR A N 1
ATOM 777 C CA . THR A 1 100 ? 5.817 -4.333 9.324 1.00 94.88 100 THR A CA 1
ATOM 778 C C . THR A 1 100 ? 7.341 -4.192 9.438 1.00 94.88 100 THR A C 1
ATOM 780 O O . THR A 1 100 ? 7.962 -3.731 8.476 1.00 94.88 100 THR A O 1
ATOM 783 N N . PRO A 1 101 ? 7.973 -4.632 10.546 1.00 93.69 101 PRO A N 1
ATOM 784 C CA . PRO A 1 101 ? 9.427 -4.575 10.693 1.00 93.69 101 PRO A CA 1
ATOM 785 C C . PRO A 1 101 ? 10.175 -5.246 9.534 1.00 93.69 101 PRO A C 1
ATOM 787 O O . PRO A 1 101 ? 9.675 -6.179 8.894 1.00 93.69 101 PRO A O 1
ATOM 790 N N . ASP A 1 102 ? 11.384 -4.767 9.261 1.00 88.12 102 ASP A N 1
ATOM 791 C CA . ASP A 1 102 ? 12.337 -5.466 8.407 1.00 88.12 102 ASP A CA 1
ATOM 792 C C . ASP A 1 102 ? 13.288 -6.284 9.286 1.00 88.12 102 ASP A C 1
ATOM 794 O O . ASP A 1 102 ? 14.087 -5.726 10.037 1.00 88.12 102 ASP A O 1
ATOM 798 N N . PHE A 1 103 ? 13.157 -7.609 9.230 1.00 83.06 103 PHE A N 1
ATOM 799 C CA . PHE A 1 103 ? 14.002 -8.524 9.997 1.00 83.06 103 PHE A CA 1
ATOM 800 C C . PHE A 1 103 ? 15.277 -8.922 9.243 1.00 83.06 103 PHE A C 1
ATOM 802 O O . PHE A 1 103 ? 16.180 -9.485 9.858 1.00 83.06 103 PHE A O 1
ATOM 809 N N . ASP A 1 104 ? 15.394 -8.577 7.956 1.00 76.69 104 ASP A N 1
ATOM 810 C CA . ASP A 1 104 ? 16.592 -8.870 7.159 1.00 76.69 104 ASP A CA 1
ATOM 811 C C . ASP A 1 104 ? 17.746 -7.916 7.500 1.00 76.69 104 ASP A C 1
ATOM 813 O O . ASP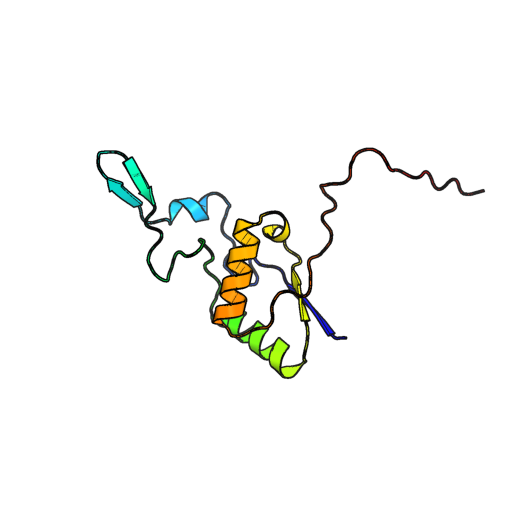 A 1 104 ? 18.907 -8.204 7.221 1.00 76.69 104 ASP A O 1
ATOM 817 N N . GLN A 1 105 ? 17.442 -6.794 8.162 1.00 61.84 105 GLN A N 1
ATOM 818 C CA . GLN A 1 105 ? 18.431 -5.841 8.669 1.00 61.84 105 GLN A CA 1
ATOM 819 C C . GLN A 1 105 ? 18.919 -6.153 10.088 1.00 61.84 105 GLN A C 1
ATOM 821 O O . GLN A 1 105 ? 19.488 -5.284 10.751 1.00 61.84 105 GLN A O 1
ATOM 826 N N . ALA A 1 106 ? 18.719 -7.377 10.585 1.00 55.62 106 ALA A N 1
ATOM 827 C CA . ALA A 1 106 ? 19.332 -7.793 11.837 1.00 55.62 106 ALA A CA 1
ATOM 828 C C . ALA A 1 106 ? 20.864 -7.737 11.708 1.00 55.62 106 ALA A C 1
ATOM 830 O O . ALA A 1 106 ? 21.502 -8.644 11.173 1.00 55.62 106 ALA A O 1
ATOM 831 N N . SER A 1 107 ? 21.467 -6.663 12.224 1.00 48.38 107 SER A N 1
ATOM 832 C CA . SER A 1 107 ? 22.901 -6.599 12.485 1.00 48.38 107 SER A CA 1
ATOM 833 C C . SER A 1 107 ? 23.313 -7.858 13.263 1.00 48.38 107 SER A C 1
ATOM 835 O O . SER A 1 107 ? 22.643 -8.190 14.249 1.00 48.38 107 SER A O 1
ATOM 837 N N . PRO A 1 108 ? 24.399 -8.555 12.882 1.00 46.59 108 PRO A N 1
ATOM 838 C CA . PRO A 1 108 ? 24.839 -9.804 13.512 1.00 46.59 108 PRO A CA 1
ATOM 839 C C . PRO A 1 108 ? 25.452 -9.578 14.910 1.00 46.59 108 PRO A C 1
ATOM 841 O O . PRO A 1 108 ? 26.604 -9.916 15.160 1.00 46.59 108 PRO A O 1
ATOM 844 N N . GLY A 1 109 ? 24.705 -8.966 15.835 1.00 49.12 109 GLY A N 1
ATOM 845 C CA . GLY A 1 109 ? 25.258 -8.460 17.091 1.00 49.12 109 GLY A CA 1
ATOM 846 C C . GLY A 1 109 ? 24.354 -8.482 18.319 1.00 49.12 109 GLY A C 1
ATOM 847 O O . GLY A 1 109 ? 24.815 -8.063 19.375 1.00 49.12 109 GLY A O 1
ATOM 848 N N . VAL A 1 110 ? 23.105 -8.959 18.255 1.00 49.41 110 VAL A N 1
ATOM 849 C CA . VAL A 1 110 ? 22.280 -9.083 19.474 1.00 49.41 110 VAL A CA 1
ATOM 850 C C . VAL A 1 110 ? 21.471 -10.378 19.474 1.00 49.41 110 VAL A C 1
ATOM 852 O O . VAL A 1 110 ? 20.244 -10.376 19.468 1.00 49.41 110 VAL A O 1
ATOM 855 N N . ILE A 1 111 ? 22.166 -11.512 19.564 1.00 47.88 111 ILE A N 1
ATOM 856 C CA . ILE A 1 111 ? 21.605 -12.651 20.293 1.00 47.88 111 ILE A CA 1
ATOM 857 C C . ILE A 1 111 ? 21.890 -12.355 21.766 1.00 47.88 111 ILE A C 1
ATOM 859 O O . ILE A 1 111 ? 22.961 -12.666 22.280 1.00 47.88 111 ILE A O 1
ATOM 863 N N . LYS A 1 112 ? 20.957 -11.681 22.450 1.00 44.66 112 LYS A N 1
ATOM 864 C CA . LYS A 1 112 ? 20.943 -11.709 23.916 1.00 44.66 112 LYS A CA 1
ATOM 865 C C . LYS A 1 112 ? 20.601 -13.137 24.300 1.00 44.66 112 LYS A C 1
ATOM 867 O O . LYS A 1 112 ? 19.440 -13.534 24.242 1.00 44.66 112 LYS A O 1
ATOM 872 N N . THR A 1 113 ? 21.627 -13.901 24.647 1.00 45.53 113 THR A N 1
ATOM 873 C CA . THR A 1 113 ? 21.499 -15.193 25.303 1.00 45.53 113 THR A CA 1
ATOM 874 C C . THR A 1 113 ? 20.643 -14.992 26.549 1.00 45.53 113 THR A C 1
ATOM 876 O O . THR A 1 113 ? 21.098 -14.445 27.553 1.00 45.53 113 THR A O 1
ATOM 879 N N . LEU A 1 114 ? 19.371 -15.378 26.470 1.00 49.81 114 LEU A N 1
ATOM 880 C CA . LEU A 1 114 ? 18.546 -15.610 27.643 1.00 49.81 114 LEU A CA 1
ATOM 881 C C . LEU A 1 114 ? 19.088 -16.885 28.286 1.00 49.81 114 LEU A C 1
ATOM 883 O O . LEU A 1 114 ? 18.642 -17.986 27.979 1.00 49.81 114 LEU A O 1
ATOM 887 N N . HIS A 1 115 ? 20.101 -16.734 29.137 1.00 45.88 115 HIS A N 1
ATOM 888 C CA . HIS A 1 115 ? 20.406 -17.759 30.120 1.00 45.88 115 HIS A CA 1
ATOM 889 C C . HIS A 1 115 ? 19.261 -17.766 31.130 1.00 45.88 115 HIS A C 1
ATOM 891 O O . HIS A 1 115 ? 19.116 -16.871 31.960 1.00 45.88 115 HIS A O 1
ATOM 897 N N . THR A 1 116 ? 18.401 -18.765 30.982 1.00 51.44 116 THR A N 1
ATOM 898 C CA . THR A 1 116 ? 17.569 -19.285 32.056 1.00 51.44 116 THR A CA 1
ATOM 899 C C . THR A 1 116 ? 18.460 -19.934 33.112 1.00 51.44 116 THR A C 1
ATOM 901 O O . THR A 1 116 ? 19.266 -20.796 32.756 1.00 51.44 116 THR A O 1
ATOM 904 N N . SER A 1 117 ? 18.192 -19.556 34.368 1.00 49.81 117 SER A N 1
ATOM 905 C CA . SER A 1 117 ? 18.592 -20.197 35.634 1.00 49.81 117 SER A CA 1
ATOM 906 C C . SER A 1 117 ? 20.007 -19.931 36.141 1.00 49.81 117 SER A C 1
ATOM 908 O O . SER A 1 117 ? 20.984 -20.364 35.500 1.00 49.81 117 SER A O 1
#

Organism: NCBI:txid327968